Protein AF-A0A8H3UCI8-F1 (afdb_monomer)

Sequence (139 aa):
MECDLDYNTASIKELVDFCKASAHRALPGSPHVIRLSQTTVAKFGTGVRQAEADNQSNAFRLLNPHVVRIPQVFRFLKHQIGPDTEEGYLIIEYIDGQAPKPDSYIDLTTILLPILKQFRTIQSDIPSALGGGPAYGIF

Structure (mmCIF, N/CA/C/O backbone):
data_AF-A0A8H3UCI8-F1
#
_entry.id   AF-A0A8H3UCI8-F1
#
loop_
_atom_site.group_PDB
_atom_site.id
_atom_site.type_symbol
_atom_site.label_atom_id
_atom_site.label_alt_id
_atom_site.label_comp_id
_atom_site.label_asym_id
_atom_site.label_entity_id
_atom_site.label_seq_id
_atom_site.pdbx_PDB_ins_code
_atom_site.Cartn_x
_atom_site.Cartn_y
_atom_site.Cartn_z
_atom_site.occupancy
_atom_site.B_iso_or_equiv
_atom_site.auth_seq_id
_atom_site.auth_comp_id
_atom_site.auth_asym_id
_atom_site.auth_atom_id
_atom_site.pdbx_PDB_model_num
ATOM 1 N N . MET A 1 1 ? 9.397 -6.131 20.425 1.00 51.25 1 MET A N 1
ATOM 2 C CA . MET A 1 1 ? 7.953 -5.860 20.535 1.00 51.25 1 MET A CA 1
ATOM 3 C C . MET A 1 1 ? 7.324 -6.529 19.333 1.00 51.25 1 MET A C 1
ATOM 5 O O . MET A 1 1 ? 7.504 -6.036 18.226 1.00 51.25 1 MET A O 1
ATOM 9 N N . GLU A 1 2 ? 6.756 -7.716 19.518 1.00 57.25 2 GLU A N 1
ATOM 10 C CA . GLU A 1 2 ? 6.020 -8.388 18.447 1.00 57.25 2 GLU A CA 1
ATOM 11 C C . GLU A 1 2 ? 4.719 -7.618 18.228 1.00 57.25 2 GLU A C 1
ATOM 13 O O . GLU A 1 2 ? 3.913 -7.467 19.141 1.00 57.25 2 GLU A O 1
ATOM 18 N N . CYS A 1 3 ? 4.580 -7.026 17.043 1.00 68.81 3 CYS A N 1
ATOM 19 C CA . CYS A 1 3 ? 3.275 -6.619 16.546 1.00 68.81 3 CYS A CA 1
ATOM 20 C C . CYS A 1 3 ? 2.601 -7.917 16.097 1.00 68.81 3 CYS A C 1
ATOM 22 O O . CYS A 1 3 ? 3.188 -8.622 15.275 1.00 68.81 3 CYS A O 1
ATOM 24 N N . ASP A 1 4 ? 1.454 -8.258 16.678 1.00 82.06 4 ASP A N 1
ATOM 25 C CA . ASP A 1 4 ? 0.708 -9.471 16.328 1.00 82.06 4 ASP A CA 1
ATOM 26 C C . ASP A 1 4 ? -0.800 -9.193 16.331 1.00 82.06 4 ASP A C 1
ATOM 28 O O . ASP A 1 4 ? -1.573 -9.755 17.103 1.00 82.06 4 ASP A O 1
ATOM 32 N N . LEU A 1 5 ? -1.218 -8.220 15.514 1.00 87.69 5 LEU A N 1
ATOM 33 C CA . LEU A 1 5 ? -2.632 -7.994 15.237 1.00 87.69 5 LEU A CA 1
ATOM 34 C C . LEU A 1 5 ? -3.005 -8.681 13.920 1.00 87.69 5 LEU A C 1
ATOM 36 O O . LEU A 1 5 ? -2.597 -8.236 12.842 1.00 87.69 5 LEU A O 1
ATOM 40 N N . ASP A 1 6 ? -3.826 -9.731 14.000 1.00 89.25 6 ASP A N 1
ATOM 41 C CA . ASP A 1 6 ? -4.421 -10.351 12.816 1.00 89.25 6 ASP A CA 1
ATOM 42 C C . ASP A 1 6 ? -5.528 -9.454 12.247 1.00 89.25 6 ASP A C 1
ATOM 44 O O . ASP A 1 6 ? -6.609 -9.287 12.816 1.00 89.25 6 ASP A O 1
ATOM 48 N N . TYR A 1 7 ? -5.256 -8.878 11.080 1.00 86.44 7 TYR A N 1
ATOM 49 C CA . TYR A 1 7 ? -6.175 -7.978 10.392 1.00 86.44 7 TYR A CA 1
ATOM 50 C C . TYR A 1 7 ? -7.459 -8.666 9.894 1.00 86.44 7 TYR A C 1
ATOM 52 O O . TYR A 1 7 ? -8.437 -7.967 9.591 1.00 86.44 7 TYR A O 1
ATOM 60 N N . ASN A 1 8 ? -7.456 -10.000 9.763 1.00 86.31 8 ASN A N 1
ATOM 61 C CA . ASN A 1 8 ? -8.607 -10.770 9.292 1.00 86.31 8 ASN A CA 1
ATOM 62 C C . ASN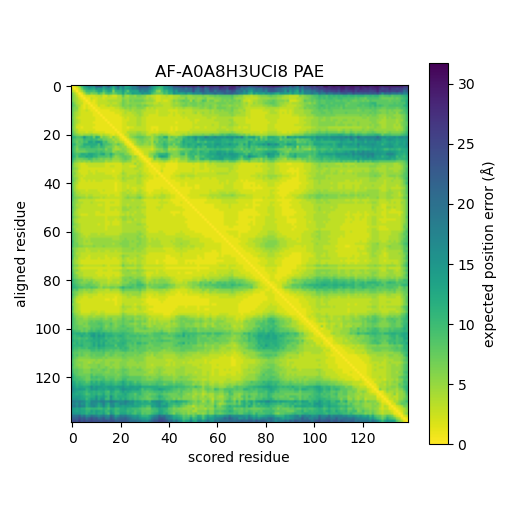 A 1 8 ? -9.693 -10.862 10.360 1.00 86.31 8 ASN A C 1
ATOM 64 O O . ASN A 1 8 ? -10.879 -10.788 10.041 1.00 86.31 8 ASN A O 1
ATOM 68 N N . THR A 1 9 ? -9.291 -11.012 11.622 1.00 90.00 9 THR A N 1
ATOM 69 C CA . THR A 1 9 ? -10.211 -11.183 12.751 1.00 90.00 9 THR A CA 1
ATOM 70 C C . THR A 1 9 ? -10.415 -9.901 13.546 1.00 90.00 9 THR A C 1
ATOM 72 O O . THR A 1 9 ? -11.438 -9.771 14.213 1.00 90.00 9 THR A O 1
ATOM 75 N N . ALA A 1 10 ? -9.484 -8.944 13.466 1.00 89.6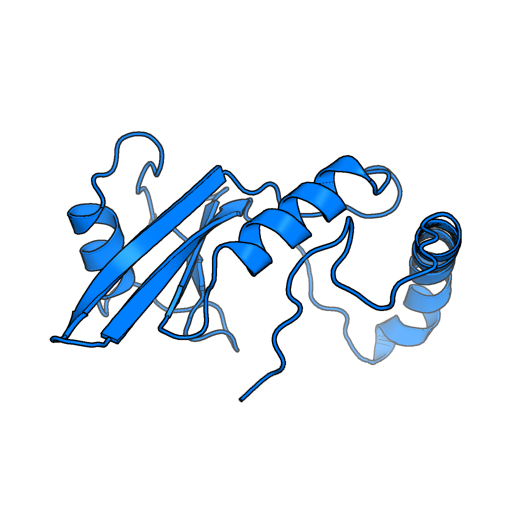9 10 ALA A N 1
ATOM 76 C CA . ALA A 1 10 ? -9.603 -7.676 14.172 1.00 89.69 10 ALA A CA 1
ATOM 77 C C . ALA A 1 10 ? -10.848 -6.887 13.734 1.00 89.69 10 ALA A C 1
ATOM 79 O O . ALA A 1 10 ? -11.111 -6.640 12.543 1.00 89.69 10 ALA A O 1
ATOM 80 N N . SER A 1 11 ? -11.597 -6.425 14.732 1.00 91.69 11 SER A N 1
ATOM 81 C CA . SER A 1 11 ? -12.635 -5.423 14.552 1.00 91.69 11 SER A CA 1
ATOM 82 C C . SER A 1 11 ? -12.027 -4.089 14.109 1.00 91.69 11 SER A C 1
ATOM 84 O O . SER A 1 11 ? -10.842 -3.807 14.297 1.00 91.69 11 SER A O 1
ATOM 86 N N . ILE A 1 12 ? -12.867 -3.219 13.541 1.00 90.56 12 ILE A N 1
ATOM 87 C CA . ILE A 1 12 ? -12.447 -1.865 13.149 1.00 90.56 12 ILE A CA 1
ATOM 88 C C . ILE A 1 12 ? -11.877 -1.111 14.357 1.00 90.56 12 ILE A C 1
ATOM 90 O O . ILE A 1 12 ? -10.849 -0.453 14.239 1.00 90.56 12 ILE A O 1
ATOM 94 N N . LYS A 1 13 ? -12.528 -1.228 15.520 1.00 91.75 13 LYS A N 1
ATOM 95 C CA . LYS A 1 13 ? -12.111 -0.541 16.743 1.00 91.75 13 LYS A CA 1
ATOM 96 C C . LYS A 1 13 ? -10.746 -1.026 17.227 1.00 91.75 13 LYS A C 1
ATOM 98 O O . LYS A 1 13 ? -9.899 -0.193 17.514 1.00 91.75 13 LYS A O 1
ATOM 103 N N . GLU A 1 14 ? -10.517 -2.337 17.268 1.00 92.75 14 GLU A N 1
ATOM 104 C CA . GLU A 1 14 ? -9.216 -2.891 17.672 1.00 92.75 14 GLU A CA 1
ATOM 105 C C . GLU A 1 14 ? -8.097 -2.421 16.745 1.00 92.75 14 GLU A C 1
ATOM 107 O O . GLU A 1 14 ? -7.034 -2.025 17.214 1.00 92.75 14 GLU A O 1
ATOM 112 N N . LEU A 1 15 ? -8.354 -2.391 15.435 1.00 92.25 15 LEU A N 1
ATOM 113 C CA . LEU A 1 15 ? -7.384 -1.911 14.459 1.00 92.25 15 LEU A CA 1
ATOM 114 C C . LEU A 1 15 ? -7.069 -0.423 14.649 1.00 92.25 15 LEU A C 1
ATOM 116 O O . LEU A 1 15 ? -5.902 -0.035 14.644 1.00 92.25 15 LEU A O 1
ATOM 120 N N . VAL A 1 16 ? -8.093 0.409 14.847 1.00 91.88 16 VAL A N 1
ATOM 121 C CA . VAL A 1 16 ? -7.942 1.848 15.109 1.00 91.88 16 VAL A CA 1
ATOM 122 C C . VAL A 1 16 ? -7.156 2.091 16.398 1.00 91.88 16 VAL A C 1
ATOM 124 O O . VAL A 1 16 ? -6.204 2.874 16.387 1.00 91.88 16 VAL A O 1
ATOM 127 N N . ASP A 1 17 ? -7.534 1.415 17.484 1.00 92.31 17 ASP A N 1
ATOM 128 C CA . ASP A 1 17 ? -6.907 1.556 18.798 1.00 92.31 17 ASP A CA 1
ATOM 129 C C . ASP A 1 17 ? -5.435 1.116 18.740 1.00 92.31 17 ASP A C 1
ATOM 131 O O . ASP A 1 17 ? -4.559 1.830 19.233 1.00 92.31 17 ASP A O 1
ATOM 135 N N . PHE A 1 18 ? -5.143 0.007 18.050 1.00 91.88 18 PHE A N 1
ATOM 136 C CA . PHE A 1 18 ? -3.775 -0.445 17.796 1.00 91.88 18 PHE A CA 1
ATOM 137 C C . PHE A 1 18 ? -2.985 0.603 17.009 1.00 91.88 18 PHE A C 1
ATOM 139 O O . PHE A 1 18 ? -1.854 0.924 17.366 1.00 91.88 18 PHE A O 1
ATOM 146 N N . CYS A 1 19 ? -3.583 1.198 15.971 1.00 90.44 19 CYS A N 1
ATOM 147 C CA . CYS A 1 19 ? -2.879 2.187 15.162 1.00 90.44 19 CYS A CA 1
ATOM 148 C C . CYS A 1 19 ? -2.552 3.485 15.898 1.00 90.44 19 CYS A C 1
ATOM 150 O O . CYS A 1 19 ? -1.547 4.129 15.597 1.00 90.44 19 CYS A O 1
ATOM 152 N N . LYS A 1 20 ? -3.403 3.877 16.846 1.00 88.12 20 LYS A N 1
ATOM 153 C CA . LYS A 1 20 ? -3.269 5.129 17.597 1.00 88.12 20 LYS A CA 1
ATOM 154 C C . LYS A 1 20 ? -2.468 4.977 18.889 1.00 88.12 20 LYS A C 1
ATOM 156 O O . LYS A 1 20 ? -2.080 5.986 19.478 1.00 88.12 20 LYS A O 1
ATOM 161 N N . ALA A 1 21 ? -2.209 3.753 19.345 1.00 87.94 21 ALA A N 1
ATOM 162 C CA . ALA A 1 21 ? -1.443 3.523 20.560 1.00 87.94 21 ALA A CA 1
ATOM 163 C C . ALA A 1 21 ? 0.032 3.933 20.382 1.00 87.94 21 ALA A C 1
ATOM 165 O O . ALA A 1 21 ? 0.754 3.428 19.526 1.00 87.94 21 ALA A O 1
ATOM 166 N N . SER A 1 22 ? 0.505 4.825 21.259 1.00 66.69 22 SER A N 1
ATOM 167 C CA . SER A 1 22 ? 1.847 5.434 21.209 1.00 66.69 22 SER A CA 1
ATOM 168 C C . SER A 1 22 ? 3.008 4.446 21.370 1.00 66.69 22 SER A C 1
ATOM 170 O O . SER A 1 22 ? 4.152 4.774 21.051 1.00 66.69 22 SER A O 1
ATOM 172 N N . ALA A 1 23 ? 2.728 3.233 21.855 1.00 77.88 23 ALA A N 1
ATOM 173 C CA . ALA A 1 23 ? 3.700 2.150 21.929 1.00 77.88 23 ALA A CA 1
ATOM 174 C C . ALA A 1 23 ? 4.134 1.659 20.535 1.00 77.88 23 ALA A C 1
ATOM 176 O O . ALA A 1 23 ? 5.271 1.204 20.375 1.00 77.88 23 ALA A O 1
ATOM 177 N N . HIS A 1 24 ? 3.274 1.793 19.521 1.00 77.38 24 HIS A N 1
ATOM 178 C CA . HIS A 1 24 ? 3.591 1.419 18.149 1.00 77.38 24 HIS A CA 1
ATOM 179 C C . HIS A 1 24 ? 4.266 2.592 17.449 1.00 77.38 24 HIS A C 1
ATOM 181 O O . HIS A 1 24 ? 3.672 3.637 17.189 1.00 77.38 24 HIS A O 1
ATOM 187 N N . ARG A 1 25 ? 5.556 2.429 17.156 1.00 72.81 25 ARG A N 1
ATOM 188 C CA . ARG A 1 25 ? 6.296 3.432 16.395 1.00 72.81 25 ARG A CA 1
ATOM 189 C C . ARG A 1 25 ? 5.978 3.273 14.919 1.00 72.81 25 ARG A C 1
ATOM 191 O O . ARG A 1 25 ? 6.082 2.177 14.369 1.00 72.81 25 ARG A O 1
ATOM 198 N N . ALA A 1 26 ? 5.651 4.393 14.292 1.00 78.25 26 ALA A N 1
ATOM 199 C CA . ALA A 1 26 ? 5.598 4.492 12.850 1.00 78.25 26 ALA A CA 1
ATOM 200 C C . ALA A 1 26 ? 6.929 4.065 12.214 1.00 78.25 26 ALA A C 1
ATOM 202 O O . ALA A 1 26 ? 8.001 4.209 12.816 1.00 78.25 26 ALA A O 1
ATOM 203 N N . LEU A 1 27 ? 6.864 3.562 10.983 1.00 73.44 27 LEU A N 1
ATOM 204 C CA . LEU A 1 27 ? 8.069 3.284 10.213 1.00 73.44 27 LEU A CA 1
ATOM 205 C C . LEU A 1 27 ? 8.863 4.590 10.001 1.00 73.44 27 LEU A C 1
ATOM 207 O O . LEU A 1 27 ? 8.257 5.650 9.802 1.00 73.44 27 LEU A O 1
ATOM 211 N N . PRO A 1 28 ? 10.210 4.552 10.053 1.00 73.50 28 PRO A N 1
ATOM 212 C CA . PRO A 1 28 ? 11.035 5.741 9.857 1.00 73.50 28 PRO A CA 1
ATOM 213 C C . PRO A 1 28 ? 10.652 6.498 8.577 1.00 73.50 28 PRO A C 1
ATOM 215 O O . PRO A 1 28 ? 10.614 5.917 7.497 1.00 73.50 28 PRO A O 1
ATOM 218 N N . GLY A 1 29 ? 10.349 7.794 8.703 1.00 68.44 29 GLY A N 1
ATOM 219 C CA . GLY A 1 29 ? 9.943 8.644 7.575 1.00 68.44 29 GLY A CA 1
ATOM 220 C C . GLY A 1 29 ? 8.491 8.468 7.106 1.00 68.44 29 GLY A C 1
ATOM 221 O O . GLY A 1 29 ? 8.116 9.042 6.090 1.00 68.44 29 GLY A O 1
ATOM 222 N N . SER A 1 30 ? 7.661 7.690 7.808 1.00 75.12 30 SER A N 1
ATOM 223 C CA . SER A 1 30 ? 6.259 7.443 7.442 1.00 75.12 30 SER A CA 1
ATOM 224 C C . SER A 1 30 ? 5.361 7.389 8.685 1.00 75.12 30 SER A C 1
ATOM 226 O O . SER A 1 30 ? 4.942 6.301 9.073 1.00 75.12 30 SER A O 1
ATOM 228 N N . PRO A 1 31 ? 5.024 8.543 9.309 1.00 77.81 31 PRO A N 1
ATOM 229 C CA . PRO A 1 31 ? 4.272 8.617 10.576 1.00 77.81 31 PRO A CA 1
ATOM 230 C C . PRO A 1 31 ? 2.891 7.943 10.532 1.00 77.81 31 PRO A C 1
ATOM 232 O O . PRO A 1 31 ? 2.318 7.620 11.566 1.00 77.81 31 PRO A O 1
ATOM 235 N N . HIS A 1 32 ? 2.383 7.713 9.325 1.00 88.00 32 HIS A N 1
ATOM 236 C CA . HIS A 1 32 ? 1.081 7.131 9.034 1.00 88.00 32 HIS A CA 1
ATOM 237 C C . HIS A 1 32 ? 1.152 5.661 8.618 1.00 88.00 32 HIS A C 1
ATOM 239 O O . HIS A 1 32 ? 0.172 5.153 8.087 1.00 88.00 32 HIS A O 1
ATOM 245 N N . VAL A 1 33 ? 2.297 4.990 8.797 1.00 91.69 33 VAL A N 1
ATOM 246 C CA . VAL A 1 33 ? 2.480 3.569 8.470 1.00 91.69 33 VAL A CA 1
ATOM 247 C C . VAL A 1 33 ? 3.049 2.829 9.673 1.00 91.69 33 VAL A C 1
ATOM 249 O O . VAL A 1 33 ? 4.132 3.156 10.156 1.00 91.69 33 VAL A O 1
ATOM 252 N N . ILE A 1 34 ? 2.347 1.796 10.128 1.00 92.56 34 ILE A N 1
ATOM 253 C CA . ILE A 1 34 ? 2.758 0.948 11.255 1.00 92.56 34 ILE A CA 1
ATOM 254 C C . ILE A 1 34 ? 2.752 -0.521 10.845 1.00 92.56 34 ILE A C 1
ATOM 256 O O . ILE A 1 34 ? 1.949 -0.930 10.007 1.00 92.56 34 ILE A O 1
ATOM 260 N N . ARG A 1 35 ? 3.605 -1.339 11.464 1.00 91.62 35 ARG A N 1
ATOM 261 C CA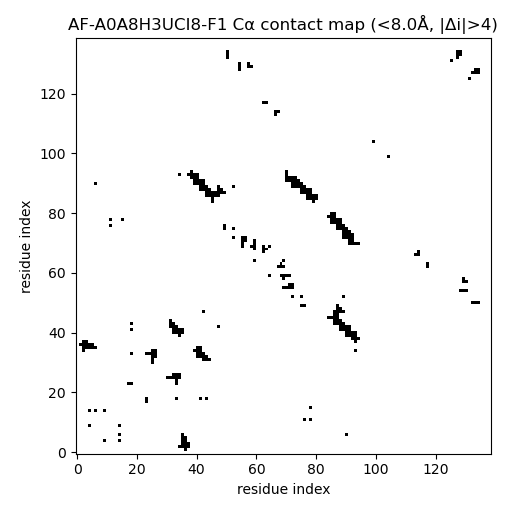 . ARG A 1 35 ? 3.505 -2.801 11.343 1.00 91.62 35 ARG A CA 1
ATOM 262 C C . ARG A 1 35 ? 2.392 -3.332 12.241 1.00 91.62 35 ARG A C 1
ATOM 264 O O . ARG A 1 35 ? 2.342 -2.986 13.416 1.00 91.62 35 ARG A O 1
ATOM 271 N N . LEU A 1 36 ? 1.540 -4.188 11.679 1.00 91.69 36 LEU A N 1
ATOM 272 C CA . LEU A 1 36 ? 0.544 -4.963 12.425 1.00 91.69 36 LEU A CA 1
ATOM 273 C C . LEU A 1 36 ? 1.071 -6.362 12.759 1.00 91.69 36 LEU A C 1
ATOM 275 O O . LEU A 1 36 ? 0.806 -6.867 13.843 1.00 91.69 36 LEU A O 1
ATOM 279 N N . SER A 1 37 ? 1.854 -6.949 11.847 1.00 91.00 37 SER A N 1
ATOM 280 C CA . SER A 1 37 ? 2.535 -8.237 12.012 1.00 91.00 37 SER A CA 1
ATOM 281 C C . SER A 1 37 ? 3.892 -8.246 11.290 1.00 91.00 37 SER A C 1
ATOM 283 O O . SER A 1 37 ? 4.358 -7.209 10.806 1.00 91.00 37 SER A O 1
ATOM 285 N N . GLN A 1 38 ? 4.534 -9.414 11.180 1.00 89.81 38 GLN A N 1
ATOM 286 C CA . GLN A 1 38 ? 5.749 -9.584 10.370 1.00 89.81 38 GLN A CA 1
ATOM 287 C C . GLN A 1 38 ? 5.509 -9.403 8.866 1.00 89.81 38 GLN A C 1
ATOM 289 O O . GLN A 1 38 ? 6.438 -9.068 8.137 1.00 89.81 38 GLN A O 1
ATOM 294 N N . THR A 1 39 ? 4.279 -9.616 8.397 1.00 92.19 39 THR A N 1
ATOM 295 C CA . THR A 1 39 ? 3.935 -9.622 6.967 1.00 92.19 39 THR A CA 1
ATOM 296 C C . THR A 1 39 ? 2.911 -8.557 6.597 1.00 92.19 39 THR A C 1
ATOM 298 O O . THR A 1 39 ? 2.501 -8.485 5.440 1.00 92.19 39 THR A O 1
ATOM 301 N N . THR A 1 40 ? 2.489 -7.713 7.545 1.00 93.94 40 THR A N 1
ATOM 302 C CA . THR A 1 40 ? 1.405 -6.747 7.327 1.00 93.94 40 THR A CA 1
ATOM 303 C C . THR A 1 40 ? 1.683 -5.388 7.959 1.00 93.94 40 THR A C 1
ATOM 305 O O . THR A 1 40 ? 2.209 -5.278 9.071 1.00 93.94 40 THR A O 1
ATOM 308 N N . VAL A 1 41 ? 1.286 -4.332 7.250 1.00 94.69 41 VAL A N 1
ATOM 309 C CA . VAL A 1 41 ? 1.283 -2.950 7.740 1.00 94.69 41 VAL A CA 1
ATOM 310 C C . VAL A 1 41 ? -0.088 -2.311 7.548 1.00 94.69 41 VAL A C 1
ATOM 312 O O . VAL A 1 41 ? -0.852 -2.693 6.661 1.00 94.69 41 VAL A O 1
ATOM 315 N N . ALA A 1 42 ? -0.373 -1.305 8.368 1.00 94.75 42 ALA A N 1
ATOM 316 C CA . ALA A 1 42 ? -1.494 -0.399 8.186 1.00 94.75 42 ALA A CA 1
ATOM 317 C C . ALA A 1 42 ? -0.968 0.983 7.804 1.00 94.75 42 ALA A C 1
ATOM 319 O O . ALA A 1 42 ? -0.164 1.558 8.541 1.00 94.75 42 ALA A O 1
ATOM 320 N N . LYS A 1 43 ? -1.448 1.529 6.685 1.00 94.62 43 LYS A N 1
ATOM 321 C CA . LYS A 1 43 ? -1.378 2.960 6.386 1.00 94.62 43 LYS A CA 1
ATOM 322 C C . LYS A 1 43 ? -2.682 3.618 6.827 1.00 94.62 43 LYS A C 1
ATOM 324 O O . LYS A 1 43 ? -3.742 3.110 6.476 1.00 94.62 43 LYS A O 1
ATOM 329 N N . PHE A 1 44 ? -2.643 4.732 7.554 1.00 94.00 44 PHE A N 1
ATOM 330 C CA . PHE A 1 44 ? -3.870 5.363 8.048 1.00 94.00 44 PHE A CA 1
ATOM 331 C C . PHE A 1 44 ? -3.829 6.892 8.104 1.00 94.00 44 PHE A C 1
ATOM 333 O O . PHE A 1 44 ? -2.770 7.495 8.247 1.00 94.00 44 PHE A O 1
ATOM 340 N N . GLY A 1 45 ? -5.000 7.521 8.005 1.00 92.12 45 GLY A N 1
ATOM 341 C CA . GLY A 1 45 ? -5.172 8.967 8.158 1.00 92.12 45 GLY A CA 1
ATOM 342 C C . GLY A 1 45 ? -6.263 9.548 7.259 1.00 92.12 45 GLY A C 1
ATOM 343 O O . GLY A 1 45 ? -6.846 8.856 6.424 1.00 92.12 45 GLY A O 1
ATOM 344 N N . THR A 1 46 ? -6.520 10.848 7.403 1.00 90.69 46 THR A N 1
ATOM 345 C CA . THR A 1 46 ? -7.588 11.579 6.686 1.00 90.69 46 THR A CA 1
ATOM 346 C C . THR A 1 46 ? -7.394 11.63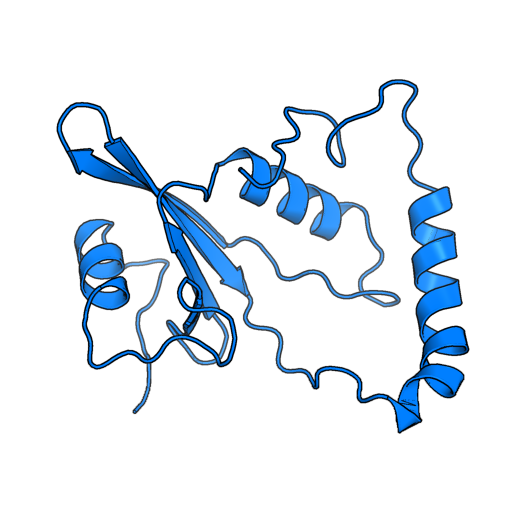2 5.164 1.00 90.69 46 THR A C 1
ATOM 348 O O . THR A 1 46 ? -8.352 11.788 4.409 1.00 90.69 46 THR A O 1
ATOM 351 N N . GLY A 1 47 ? -6.156 11.471 4.687 1.00 88.44 47 GLY A N 1
ATOM 352 C CA . GLY A 1 47 ? -5.820 11.423 3.261 1.00 88.44 47 GLY A CA 1
ATOM 353 C C . GLY A 1 47 ? -5.880 10.029 2.628 1.00 88.44 47 GLY A C 1
ATOM 354 O O . GLY A 1 47 ? -5.790 9.920 1.407 1.00 88.44 47 GLY A O 1
ATOM 355 N N . VAL A 1 48 ? -6.027 8.963 3.421 1.00 92.50 48 VAL A N 1
ATOM 356 C CA . VAL A 1 48 ? -6.021 7.580 2.919 1.00 92.50 48 VAL A CA 1
ATOM 357 C C . VAL A 1 48 ? -7.413 7.236 2.394 1.00 92.50 48 VAL A C 1
ATOM 359 O O . VAL A 1 48 ? -8.402 7.321 3.118 1.00 92.50 48 VAL A O 1
ATOM 362 N N . ARG A 1 49 ? -7.518 6.871 1.113 1.00 92.69 49 ARG A N 1
ATOM 363 C CA . ARG A 1 49 ? -8.807 6.716 0.411 1.00 92.69 49 ARG A CA 1
ATOM 364 C C . ARG A 1 49 ? -8.941 5.337 -0.221 1.00 92.69 49 ARG A C 1
ATOM 366 O O . ARG A 1 49 ? -7.943 4.728 -0.588 1.00 92.69 49 ARG A O 1
ATOM 373 N N . GLN A 1 50 ? -10.184 4.905 -0.449 1.00 93.25 50 GLN A N 1
ATOM 374 C CA . GLN A 1 50 ? -10.486 3.667 -1.182 1.00 93.25 50 GLN A CA 1
ATOM 375 C C . GLN A 1 50 ? -9.795 3.647 -2.554 1.00 93.25 50 GLN A C 1
ATOM 377 O O . GLN A 1 50 ? -9.237 2.632 -2.943 1.00 93.25 50 GLN A O 1
ATOM 382 N N . ALA A 1 51 ? -9.724 4.796 -3.235 1.00 91.62 51 ALA A N 1
ATOM 383 C CA . ALA A 1 51 ? -9.029 4.914 -4.515 1.00 91.62 51 ALA A CA 1
ATOM 384 C C . ALA A 1 51 ? -7.533 4.545 -4.443 1.00 91.62 51 ALA A C 1
ATOM 386 O O . ALA A 1 51 ? -6.976 4.061 -5.421 1.00 91.62 51 ALA A O 1
ATOM 387 N N . GLU A 1 52 ? -6.867 4.743 -3.299 1.00 91.81 52 GLU A N 1
ATOM 388 C CA . GLU A 1 52 ? -5.488 4.275 -3.111 1.00 91.81 52 GLU A CA 1
ATOM 389 C C . GLU A 1 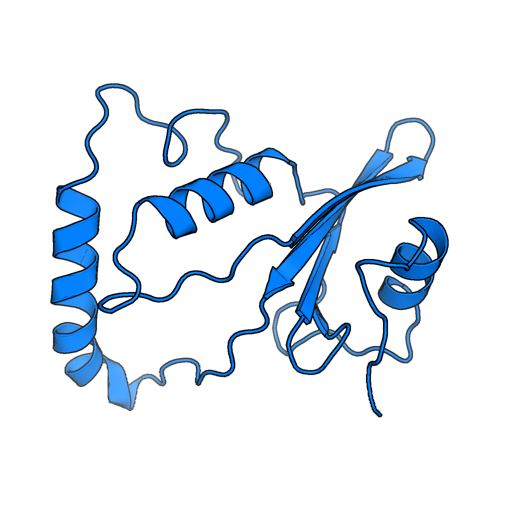52 ? -5.431 2.740 -3.082 1.00 91.81 52 GLU A C 1
ATOM 391 O O . GLU A 1 52 ? -4.603 2.139 -3.767 1.00 91.81 52 GLU A O 1
ATOM 396 N N . ALA A 1 53 ? -6.356 2.111 -2.351 1.00 94.38 53 ALA A N 1
ATOM 397 C CA . ALA A 1 53 ? -6.488 0.659 -2.272 1.00 94.38 53 ALA A CA 1
ATOM 398 C C . ALA A 1 53 ? -6.792 0.037 -3.647 1.00 94.38 53 ALA A C 1
ATOM 400 O O . ALA A 1 53 ? -6.177 -0.959 -4.035 1.00 94.38 53 ALA A O 1
ATOM 401 N N . ASP A 1 54 ? -7.696 0.651 -4.410 1.00 93.31 54 ASP A N 1
ATOM 402 C CA . ASP A 1 54 ? -8.086 0.185 -5.742 1.00 93.31 54 ASP A CA 1
ATOM 403 C C . ASP A 1 54 ? -6.917 0.304 -6.729 1.00 93.31 54 ASP A C 1
ATOM 405 O O . ASP A 1 54 ? -6.603 -0.650 -7.446 1.00 93.31 54 ASP A O 1
ATOM 409 N N . ASN A 1 55 ? -6.200 1.433 -6.711 1.00 91.44 55 ASN A N 1
ATOM 410 C CA . ASN A 1 55 ? -5.034 1.651 -7.568 1.00 91.44 55 ASN A CA 1
ATOM 411 C C . ASN A 1 55 ? -3.915 0.658 -7.281 1.00 91.44 55 ASN A C 1
ATOM 413 O O . ASN A 1 55 ? -3.329 0.102 -8.212 1.00 91.44 55 ASN A O 1
ATOM 417 N N . GLN A 1 56 ? -3.621 0.410 -6.005 1.00 93.81 56 GLN A N 1
ATOM 418 C CA . GLN A 1 56 ? -2.600 -0.556 -5.624 1.00 93.81 56 GLN A CA 1
ATOM 419 C C . GLN A 1 56 ? -3.023 -1.991 -5.977 1.00 93.81 56 GLN A C 1
ATOM 421 O O . GLN A 1 56 ? -2.202 -2.760 -6.473 1.00 93.81 56 GLN A O 1
ATOM 426 N N . SER A 1 57 ? -4.304 -2.338 -5.818 1.00 95.12 57 SER A N 1
ATOM 427 C CA . SER A 1 57 ? -4.846 -3.641 -6.240 1.00 95.12 57 SER A CA 1
ATOM 428 C C . SER A 1 57 ? -4.765 -3.829 -7.759 1.00 95.12 57 SER A C 1
ATOM 430 O O . SER A 1 57 ? -4.406 -4.904 -8.245 1.00 95.12 57 SER A O 1
ATOM 432 N N . ASN A 1 58 ? -5.034 -2.773 -8.531 1.00 92.62 58 ASN A N 1
ATOM 433 C CA . ASN A 1 58 ? -4.837 -2.775 -9.978 1.00 92.62 58 ASN A CA 1
ATOM 434 C C . ASN A 1 58 ? -3.359 -2.928 -10.347 1.00 92.62 58 ASN A C 1
ATOM 436 O O . ASN A 1 58 ? -3.045 -3.737 -11.217 1.00 92.62 58 ASN A O 1
ATOM 440 N N . ALA A 1 59 ? -2.448 -2.223 -9.671 1.00 92.56 59 ALA A N 1
ATOM 441 C CA . ALA A 1 59 ? -1.006 -2.373 -9.878 1.00 92.56 59 ALA A CA 1
ATOM 442 C C . ALA A 1 59 ? -0.540 -3.809 -9.617 1.00 92.56 59 ALA A C 1
ATOM 444 O O . ALA A 1 59 ? 0.166 -4.379 -10.445 1.00 92.56 59 ALA A O 1
ATOM 445 N N . PHE A 1 60 ? -0.999 -4.410 -8.518 1.00 95.00 60 PHE A N 1
ATOM 446 C CA . PHE A 1 60 ? -0.714 -5.799 -8.166 1.00 95.00 60 PHE A CA 1
ATOM 447 C C . PHE A 1 60 ? -1.163 -6.786 -9.252 1.00 95.00 60 PHE A C 1
ATOM 449 O O . PHE A 1 60 ? -0.448 -7.732 -9.563 1.00 95.00 60 PHE A O 1
ATOM 456 N N . ARG A 1 61 ? -2.334 -6.555 -9.857 1.00 92.62 61 ARG A N 1
ATOM 457 C CA . ARG A 1 61 ? -2.891 -7.416 -10.910 1.00 92.62 61 ARG A CA 1
ATOM 458 C C . ARG A 1 61 ? -2.239 -7.212 -12.280 1.00 92.62 61 ARG A C 1
ATOM 460 O O . ARG A 1 61 ? -2.169 -8.157 -13.060 1.00 92.62 61 ARG A O 1
ATOM 467 N N . LEU A 1 62 ? -1.858 -5.980 -12.614 1.00 91.00 62 LEU A N 1
ATOM 468 C CA . LEU A 1 62 ? -1.412 -5.610 -13.962 1.00 91.00 62 LEU A CA 1
ATOM 469 C C . LEU A 1 62 ? 0.097 -5.775 -14.172 1.00 91.00 62 LEU A C 1
ATOM 471 O O . LEU A 1 62 ? 0.527 -6.001 -15.302 1.00 91.00 62 LEU A O 1
ATOM 475 N N . LEU A 1 63 ? 0.903 -5.632 -13.120 1.00 91.81 63 LEU A N 1
ATOM 476 C CA . LEU A 1 63 ? 2.362 -5.695 -13.215 1.00 91.81 63 LEU A CA 1
ATOM 477 C C . LEU A 1 63 ? 2.866 -7.127 -13.025 1.00 91.81 63 LEU A C 1
ATOM 479 O O . LEU A 1 63 ? 2.302 -7.904 -12.259 1.00 91.81 63 LEU A O 1
ATOM 483 N N . ASN A 1 64 ? 3.948 -7.492 -13.720 1.00 93.56 64 ASN A N 1
ATOM 484 C CA . ASN A 1 64 ? 4.515 -8.832 -13.571 1.00 93.56 64 ASN A CA 1
ATOM 485 C C . ASN A 1 64 ? 5.343 -8.895 -12.273 1.00 93.56 64 ASN A C 1
ATOM 487 O O . ASN A 1 64 ? 6.360 -8.192 -12.181 1.00 93.56 64 ASN A O 1
ATOM 491 N N . PRO A 1 65 ? 4.999 -9.784 -11.323 1.00 93.94 65 PRO A N 1
ATOM 492 C CA . PRO A 1 65 ? 5.681 -9.875 -10.034 1.00 93.94 65 PRO A CA 1
ATOM 493 C C . PRO A 1 65 ? 7.148 -10.316 -10.139 1.00 93.94 65 PRO A C 1
ATOM 495 O O . PRO A 1 65 ? 7.920 -10.074 -9.215 1.00 93.94 65 PRO A O 1
ATOM 498 N N . HIS A 1 66 ? 7.565 -10.924 -11.256 1.00 92.88 66 HIS A N 1
ATOM 499 C CA . HIS A 1 66 ? 8.969 -11.270 -11.507 1.00 92.88 66 HIS A CA 1
ATOM 500 C C . HIS A 1 66 ? 9.834 -10.068 -11.911 1.00 92.88 66 HIS A C 1
ATOM 502 O O . HIS A 1 66 ? 11.055 -10.187 -11.956 1.00 92.88 66 HIS A O 1
ATOM 508 N N . VAL A 1 67 ? 9.218 -8.926 -12.226 1.00 92.56 67 VAL A N 1
ATOM 509 C CA . VAL A 1 67 ? 9.916 -7.686 -12.597 1.00 92.56 67 VAL A CA 1
ATOM 510 C C . VAL A 1 67 ? 9.803 -6.636 -11.503 1.00 92.56 67 VAL A C 1
ATOM 512 O O . VAL A 1 67 ? 10.799 -6.009 -11.158 1.00 92.56 67 VAL A O 1
ATOM 515 N N . VAL A 1 68 ? 8.605 -6.441 -10.952 1.00 92.25 68 VAL A N 1
ATOM 516 C CA . VAL A 1 68 ? 8.377 -5.548 -9.816 1.00 92.25 68 VAL A CA 1
ATOM 517 C C . VAL A 1 68 ? 7.303 -6.140 -8.918 1.00 92.25 68 VAL A C 1
ATOM 519 O O . VAL A 1 68 ? 6.218 -6.495 -9.373 1.00 92.25 68 VAL A O 1
ATOM 522 N N . ARG A 1 69 ? 7.608 -6.246 -7.625 1.00 93.44 69 ARG A N 1
ATOM 523 C CA . ARG A 1 69 ? 6.648 -6.694 -6.619 1.00 93.44 69 ARG A CA 1
ATOM 524 C C . ARG A 1 69 ? 5.873 -5.488 -6.099 1.00 93.44 69 ARG A C 1
ATOM 526 O O . ARG A 1 69 ? 6.471 -4.529 -5.621 1.00 93.44 69 ARG A O 1
ATOM 533 N N . ILE A 1 70 ? 4.551 -5.560 -6.174 1.00 94.88 70 ILE A N 1
ATOM 534 C CA . ILE A 1 70 ? 3.640 -4.602 -5.544 1.00 94.88 70 ILE A CA 1
ATOM 535 C C . ILE A 1 70 ? 3.085 -5.258 -4.276 1.00 94.88 70 ILE A C 1
ATOM 537 O O . ILE A 1 70 ? 2.766 -6.444 -4.338 1.00 94.88 70 ILE A O 1
ATOM 541 N N . PRO A 1 71 ? 2.960 -4.546 -3.142 1.00 96.00 71 PRO A N 1
ATOM 542 C CA . PRO A 1 71 ? 2.337 -5.122 -1.959 1.00 96.00 71 PRO A CA 1
ATOM 543 C C . PRO A 1 71 ? 0.859 -5.424 -2.212 1.00 96.00 71 PRO A C 1
ATOM 545 O O . PRO A 1 71 ? 0.130 -4.573 -2.733 1.00 96.00 71 PRO A O 1
ATOM 548 N N . GLN A 1 72 ? 0.401 -6.607 -1.811 1.00 97.31 72 GLN A N 1
ATOM 549 C CA . GLN A 1 72 ? -1.016 -6.951 -1.885 1.00 97.31 72 GLN A CA 1
ATOM 550 C C . GLN A 1 72 ? -1.845 -6.082 -0.926 1.00 97.31 72 GLN A C 1
ATOM 552 O O . GLN A 1 72 ? -1.458 -5.856 0.221 1.00 97.31 72 GLN A O 1
ATOM 557 N N . VAL A 1 73 ? -3.009 -5.617 -1.384 1.00 97.50 73 VAL A N 1
ATOM 558 C CA . VAL A 1 73 ? -4.018 -5.004 -0.514 1.00 97.50 73 VAL A CA 1
ATOM 559 C C . VAL A 1 73 ? -4.860 -6.100 0.116 1.00 97.50 73 VAL A C 1
ATOM 561 O O . VAL A 1 73 ? -5.430 -6.931 -0.589 1.00 97.50 73 VAL A O 1
ATOM 564 N N . PHE A 1 74 ? -4.957 -6.086 1.440 1.00 96.50 74 PHE A N 1
ATOM 565 C CA . PHE A 1 74 ? -5.779 -7.041 2.171 1.00 96.50 74 PHE A CA 1
ATOM 566 C C . PHE A 1 74 ? -7.137 -6.466 2.554 1.00 96.50 74 PHE A C 1
ATOM 568 O O . PHE A 1 74 ? -8.150 -7.155 2.467 1.00 96.50 74 PHE A O 1
ATOM 575 N N . ARG A 1 75 ? -7.173 -5.203 2.993 1.00 94.88 75 ARG A N 1
ATOM 576 C CA . ARG A 1 75 ? -8.401 -4.580 3.497 1.00 94.88 75 ARG A CA 1
ATOM 577 C C . ARG A 1 75 ? -8.307 -3.060 3.451 1.00 94.88 75 ARG A C 1
ATOM 579 O O . ARG A 1 75 ? -7.275 -2.498 3.804 1.00 94.88 75 ARG A O 1
ATOM 586 N N . PHE A 1 76 ? -9.402 -2.398 3.091 1.00 95.88 76 PHE A N 1
ATOM 587 C CA . PHE A 1 76 ? -9.595 -0.967 3.323 1.00 95.88 76 PHE A CA 1
ATOM 588 C C . PHE A 1 76 ? -10.816 -0.759 4.218 1.00 95.88 76 PHE A C 1
ATOM 590 O O . PHE A 1 76 ? -11.823 -1.454 4.076 1.00 95.88 76 PHE A O 1
ATOM 597 N N . LEU A 1 77 ? -10.726 0.183 5.153 1.00 95.19 77 LEU A N 1
ATOM 598 C CA . LEU A 1 77 ? -11.836 0.578 6.012 1.00 95.19 77 LEU A CA 1
ATOM 599 C C . LEU A 1 77 ? -11.770 2.068 6.343 1.00 95.19 77 LEU A C 1
ATOM 601 O O . LEU A 1 77 ? -10.727 2.708 6.211 1.00 95.19 77 LEU A O 1
ATOM 605 N N . LYS A 1 78 ? -12.901 2.605 6.793 1.00 95.50 78 LYS A N 1
ATOM 606 C CA . LYS A 1 78 ? -13.059 3.997 7.217 1.00 95.50 78 LYS A CA 1
ATOM 607 C C . LYS A 1 78 ? -13.491 4.047 8.674 1.00 95.50 78 LYS A C 1
ATOM 609 O O . LYS A 1 78 ? -14.264 3.197 9.120 1.00 95.50 78 LYS A O 1
ATOM 614 N N . HIS A 1 79 ? -13.017 5.049 9.400 1.00 94.88 79 HIS A N 1
ATOM 615 C CA . HIS A 1 79 ? -13.413 5.310 10.777 1.00 94.88 79 HIS A CA 1
ATOM 616 C C . HIS A 1 79 ? -13.745 6.791 10.957 1.00 94.88 79 HIS A C 1
ATOM 618 O O . HIS A 1 79 ? -12.947 7.657 10.604 1.00 94.88 79 HIS A O 1
ATOM 624 N N . GLN A 1 80 ? -14.926 7.076 11.506 1.00 94.56 80 GLN A N 1
ATOM 625 C CA . GLN A 1 80 ? -15.343 8.441 11.818 1.00 94.56 80 GLN A CA 1
ATOM 626 C C . GLN A 1 80 ? -14.591 8.944 13.050 1.00 94.56 80 GLN A C 1
ATOM 628 O O . GLN A 1 80 ? -14.629 8.302 14.098 1.00 94.56 80 GLN A O 1
ATOM 633 N N . ILE A 1 81 ? -13.924 10.091 12.924 1.00 91.62 81 ILE A N 1
ATOM 634 C CA . ILE A 1 81 ? -13.172 10.740 14.012 1.00 91.62 81 ILE A CA 1
ATOM 635 C C . ILE A 1 81 ? -13.758 12.098 14.417 1.00 91.62 81 ILE A C 1
ATOM 637 O O . ILE A 1 81 ? -13.278 12.725 15.358 1.00 91.62 81 ILE A O 1
ATOM 641 N N . GLY A 1 82 ? -14.806 12.545 13.728 1.00 90.62 82 GLY A N 1
ATOM 642 C CA . GLY A 1 82 ? -15.566 13.752 14.030 1.00 90.62 82 GLY A CA 1
ATOM 643 C C . GLY A 1 82 ? -16.872 13.793 13.231 1.00 90.62 82 GLY A C 1
ATOM 644 O O . GLY A 1 82 ? -17.151 12.851 12.492 1.00 90.62 82 GLY A O 1
ATOM 645 N N . PRO A 1 83 ? -17.672 14.867 13.361 1.00 91.25 83 PRO A N 1
ATOM 646 C CA . PRO A 1 83 ? -18.954 14.995 12.661 1.00 91.25 83 PRO A CA 1
ATOM 647 C C . PRO A 1 83 ? -18.837 14.926 11.132 1.00 91.25 83 PRO A C 1
ATOM 649 O O . PRO A 1 83 ? -19.661 14.279 10.495 1.00 91.25 83 PRO A O 1
ATOM 652 N N . ASP A 1 84 ? -17.782 15.528 10.573 1.00 91.69 84 ASP A N 1
ATOM 653 C CA . ASP A 1 84 ? -17.536 15.623 9.125 1.00 91.69 84 ASP A CA 1
ATOM 654 C C . ASP A 1 84 ? -16.137 15.111 8.731 1.00 91.69 84 ASP A C 1
ATOM 656 O O . ASP A 1 84 ? -15.627 15.419 7.652 1.00 91.69 84 ASP A O 1
ATOM 660 N N . THR A 1 85 ? -15.488 14.345 9.616 1.00 90.81 85 THR A N 1
ATOM 661 C CA . THR A 1 85 ? -14.097 13.913 9.434 1.00 90.81 85 THR A CA 1
ATOM 662 C C . THR A 1 85 ? -13.966 12.408 9.603 1.00 90.81 85 THR A C 1
ATOM 664 O O . THR A 1 85 ? -14.233 11.859 10.673 1.00 90.81 85 THR A O 1
ATOM 667 N N . GLU A 1 86 ? -13.447 11.757 8.565 1.00 94.38 86 GLU A N 1
ATOM 668 C CA . GLU A 1 86 ? -13.112 10.337 8.561 1.00 94.38 86 GLU A CA 1
ATOM 669 C C . GLU A 1 86 ? -11.613 10.107 8.335 1.00 94.38 86 GLU A C 1
ATOM 671 O O . GLU A 1 86 ? -10.933 10.885 7.664 1.00 94.38 86 GLU A O 1
ATOM 676 N N . GLU A 1 87 ? -11.105 9.002 8.872 1.00 94.62 87 GLU A N 1
ATOM 677 C CA . GLU A 1 87 ? -9.792 8.452 8.546 1.00 94.62 87 GLU A CA 1
ATOM 678 C C . GLU A 1 87 ? -9.955 7.161 7.749 1.00 94.62 87 GLU A C 1
ATOM 680 O O . GLU A 1 87 ? -10.778 6.304 8.086 1.00 94.62 87 GLU A O 1
ATOM 685 N N . GLY A 1 88 ? -9.142 7.004 6.707 1.00 95.38 88 GLY A N 1
ATOM 686 C CA . GLY A 1 88 ? -8.985 5.729 6.023 1.00 95.38 88 GLY A CA 1
ATOM 687 C C . GLY A 1 88 ? -7.893 4.892 6.670 1.00 95.38 88 GLY A C 1
ATOM 688 O O . GLY A 1 88 ? -6.915 5.426 7.190 1.00 95.38 88 GLY A O 1
ATOM 689 N N . TYR A 1 89 ? -8.055 3.577 6.596 1.00 95.81 89 TYR A N 1
ATOM 690 C CA . TYR A 1 89 ? -7.085 2.581 7.029 1.00 95.81 89 TYR A CA 1
ATOM 691 C C . TYR A 1 89 ? -6.919 1.567 5.903 1.00 95.81 89 TYR A C 1
ATOM 693 O O . TYR A 1 89 ? -7.873 0.896 5.508 1.00 95.81 89 TYR A O 1
ATOM 701 N N . L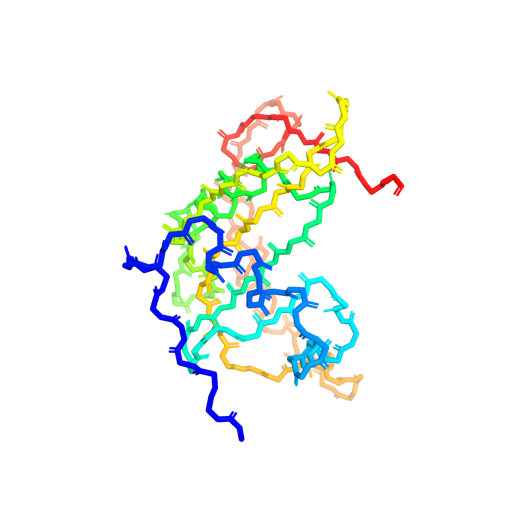EU A 1 90 ? -5.703 1.478 5.383 1.00 96.50 90 LEU A N 1
ATOM 702 C CA . LEU A 1 90 ? -5.304 0.621 4.279 1.00 96.50 90 LEU A CA 1
ATOM 703 C C . LEU A 1 90 ? -4.334 -0.437 4.802 1.00 96.50 90 LEU A C 1
ATOM 705 O O . LEU A 1 90 ? -3.207 -0.128 5.187 1.00 96.50 90 LEU A O 1
ATOM 709 N N . ILE A 1 91 ? -4.794 -1.684 4.828 1.00 96.69 91 ILE A N 1
ATOM 710 C CA . ILE A 1 91 ? -4.028 -2.836 5.293 1.00 96.69 91 ILE A CA 1
ATOM 711 C C . ILE A 1 91 ? -3.413 -3.526 4.092 1.00 96.69 91 ILE A C 1
ATOM 713 O O . ILE A 1 91 ? -4.125 -3.964 3.183 1.00 96.69 91 ILE A O 1
ATOM 717 N N . ILE A 1 92 ? -2.089 -3.605 4.096 1.00 96.75 92 ILE A N 1
ATOM 718 C CA . ILE A 1 92 ? -1.298 -4.081 2.966 1.00 96.75 92 ILE A CA 1
ATOM 719 C C . ILE A 1 92 ? -0.193 -5.019 3.438 1.00 96.75 92 ILE A C 1
ATOM 721 O O . ILE A 1 92 ? 0.215 -5.015 4.603 1.00 96.75 92 ILE A O 1
ATOM 725 N N . GLU A 1 93 ? 0.297 -5.819 2.502 1.00 96.25 93 GLU A N 1
ATOM 726 C CA . GLU A 1 93 ? 1.496 -6.627 2.666 1.00 96.25 93 GLU A CA 1
ATOM 727 C C . GLU A 1 93 ? 2.691 -5.761 3.084 1.00 96.25 93 GLU A C 1
ATOM 729 O O . GLU A 1 93 ? 2.959 -4.699 2.519 1.00 96.25 93 GLU A O 1
ATOM 734 N N . TYR A 1 94 ? 3.433 -6.240 4.076 1.00 93.62 94 TYR A N 1
ATOM 735 C CA . TYR A 1 94 ? 4.753 -5.731 4.385 1.00 93.62 94 TYR A CA 1
ATOM 736 C C . TYR A 1 94 ? 5.781 -6.419 3.486 1.00 93.62 94 TYR A C 1
ATOM 738 O O . TYR A 1 94 ? 6.004 -7.624 3.599 1.00 93.62 94 TYR A O 1
ATOM 746 N N . ILE A 1 95 ? 6.427 -5.647 2.614 1.00 91.75 95 ILE A N 1
ATOM 747 C CA . ILE A 1 95 ? 7.563 -6.121 1.824 1.00 91.75 95 ILE A CA 1
ATOM 748 C C . ILE A 1 95 ? 8.841 -5.710 2.548 1.00 91.75 95 ILE A C 1
ATOM 750 O O . ILE A 1 95 ? 9.118 -4.518 2.700 1.00 91.75 95 ILE A O 1
ATOM 754 N N . ASP A 1 96 ? 9.620 -6.701 2.976 1.00 89.62 96 ASP A N 1
ATOM 755 C CA . ASP A 1 96 ? 10.970 -6.452 3.465 1.00 89.62 96 ASP A CA 1
ATOM 756 C C . ASP A 1 96 ? 11.884 -6.085 2.294 1.00 89.62 96 ASP A C 1
ATOM 758 O O . ASP A 1 96 ? 11.907 -6.742 1.250 1.00 89.62 96 ASP A O 1
ATOM 762 N N . GLY A 1 97 ? 12.610 -4.990 2.453 1.00 87.38 97 GLY A N 1
ATOM 763 C CA . GLY A 1 97 ? 13.404 -4.413 1.388 1.00 87.38 97 GLY A CA 1
ATOM 764 C C . GLY A 1 97 ? 14.253 -3.262 1.891 1.00 87.38 97 GLY A C 1
ATOM 765 O O . GLY A 1 97 ? 14.001 -2.677 2.946 1.00 87.38 97 GLY A O 1
ATOM 766 N N . GLN A 1 98 ? 15.282 -2.931 1.121 1.00 85.31 98 GLN A N 1
ATOM 767 C CA . GLN A 1 98 ? 16.183 -1.832 1.440 1.00 85.31 98 GLN A CA 1
ATOM 768 C C . GLN A 1 98 ? 15.893 -0.655 0.519 1.00 85.31 98 GLN A C 1
ATOM 770 O O . GLN A 1 98 ? 15.891 -0.798 -0.704 1.00 85.31 98 GLN A O 1
ATOM 775 N N . ALA A 1 99 ? 15.667 0.517 1.117 1.00 84.44 99 ALA A N 1
ATOM 776 C CA . ALA A 1 99 ? 15.607 1.755 0.359 1.00 84.44 99 ALA A CA 1
ATOM 777 C C . ALA A 1 99 ? 16.949 1.954 -0.368 1.00 84.44 99 ALA A C 1
ATOM 779 O O . ALA A 1 99 ? 18.004 1.805 0.265 1.00 84.44 99 ALA A O 1
ATOM 780 N N . PRO A 1 100 ? 16.939 2.281 -1.670 1.00 85.75 100 PRO A N 1
ATOM 781 C CA . PRO A 1 100 ? 18.182 2.476 -2.389 1.00 85.75 100 PRO A CA 1
ATOM 782 C C . PRO A 1 100 ? 18.986 3.644 -1.814 1.00 85.75 100 PRO A C 1
ATOM 784 O O . PRO A 1 100 ? 18.426 4.654 -1.387 1.00 85.75 100 PRO A O 1
ATOM 787 N N . LYS A 1 101 ? 20.313 3.509 -1.812 1.00 89.19 101 LYS A N 1
ATOM 788 C CA . LYS A 1 101 ? 21.247 4.551 -1.357 1.00 89.19 101 LYS A CA 1
ATOM 789 C C . LYS A 1 101 ? 21.859 5.267 -2.564 1.00 89.19 101 LYS A C 1
ATOM 791 O O . LYS A 1 101 ? 21.985 4.618 -3.604 1.00 89.19 101 LYS A O 1
ATOM 796 N N . PRO A 1 102 ? 22.286 6.538 -2.448 1.00 88.31 102 PRO A N 1
ATOM 797 C CA . PRO A 1 102 ? 22.848 7.297 -3.571 1.00 88.31 102 PRO A CA 1
ATOM 798 C C . PRO A 1 102 ? 23.912 6.541 -4.378 1.00 88.31 102 PRO A C 1
ATOM 800 O O . PRO A 1 102 ? 23.848 6.512 -5.604 1.00 88.31 102 PRO A O 1
ATOM 803 N N . ASP A 1 103 ? 24.808 5.828 -3.695 1.00 90.44 103 ASP A N 1
ATOM 804 C CA . ASP A 1 103 ? 25.898 5.071 -4.326 1.00 90.44 103 ASP A CA 1
ATOM 805 C C . ASP A 1 103 ? 25.414 3.901 -5.205 1.00 90.44 103 ASP A C 1
ATOM 807 O O . ASP A 1 103 ? 26.151 3.425 -6.060 1.00 90.44 103 ASP A O 1
ATOM 811 N N . SER A 1 104 ? 24.164 3.451 -5.034 1.00 86.69 104 SER A N 1
ATOM 812 C CA . SER A 1 104 ? 23.551 2.369 -5.822 1.00 86.69 104 SER A CA 1
ATOM 813 C C . SER A 1 104 ? 22.784 2.853 -7.057 1.00 86.69 104 SER A C 1
ATOM 815 O O . SER A 1 104 ? 22.329 2.037 -7.854 1.00 86.69 104 SER A O 1
ATOM 817 N N . TYR A 1 105 ? 22.610 4.168 -7.247 1.00 86.69 105 TYR A N 1
ATOM 818 C CA . TYR A 1 105 ? 21.701 4.698 -8.274 1.00 86.69 105 TYR A CA 1
ATOM 819 C C . TYR A 1 105 ? 22.109 4.335 -9.703 1.00 86.69 105 TYR A C 1
ATOM 821 O O . TYR A 1 105 ? 21.235 4.136 -10.547 1.00 86.69 105 TYR A O 1
ATOM 829 N N . ILE A 1 106 ? 23.412 4.207 -9.971 1.00 85.44 106 ILE A N 1
ATOM 830 C CA . ILE A 1 106 ? 23.910 3.761 -11.278 1.00 85.44 106 ILE A CA 1
ATOM 831 C C . ILE A 1 106 ? 23.432 2.331 -11.554 1.00 85.44 106 ILE A C 1
ATOM 833 O O . ILE A 1 106 ? 22.849 2.076 -12.607 1.00 85.44 106 ILE A O 1
ATOM 837 N N . ASP A 1 107 ? 23.572 1.426 -10.588 1.00 85.94 107 ASP A N 1
ATOM 838 C CA . ASP A 1 107 ? 23.168 0.025 -10.738 1.00 85.94 107 ASP A CA 1
ATOM 839 C C . ASP A 1 107 ? 21.642 -0.137 -10.812 1.00 85.94 107 ASP A C 1
ATOM 841 O O . ASP A 1 107 ? 21.131 -0.986 -11.551 1.00 85.94 107 ASP A O 1
ATOM 845 N N . LEU A 1 108 ? 20.890 0.739 -10.130 1.00 87.88 108 LEU A N 1
ATOM 846 C CA . LEU A 1 108 ? 19.427 0.766 -10.209 1.00 87.88 108 LEU A CA 1
ATOM 847 C C . LEU A 1 108 ? 18.915 1.030 -11.620 1.00 87.88 108 LEU A C 1
ATOM 849 O O . LEU A 1 108 ? 17.813 0.590 -11.936 1.00 87.88 108 LEU A O 1
ATOM 853 N N . THR A 1 109 ? 19.672 1.711 -12.486 1.00 85.06 109 THR A N 1
ATOM 854 C CA . THR A 1 109 ? 19.216 1.969 -13.862 1.00 85.06 109 THR A CA 1
ATOM 855 C C . THR A 1 109 ? 18.889 0.668 -14.596 1.00 85.06 109 THR A C 1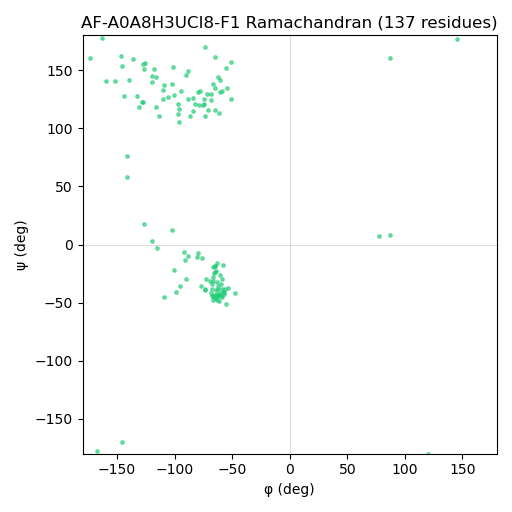
ATOM 857 O O . THR A 1 109 ? 17.846 0.570 -15.244 1.00 85.06 109 THR A O 1
ATOM 860 N N . THR A 1 110 ? 19.705 -0.373 -14.408 1.00 88.12 110 THR A N 1
ATOM 861 C CA . THR A 1 110 ? 19.485 -1.698 -15.004 1.00 88.12 110 THR A CA 1
ATOM 862 C C . THR A 1 110 ? 18.243 -2.383 -14.427 1.00 88.12 110 THR A C 1
ATOM 864 O O . T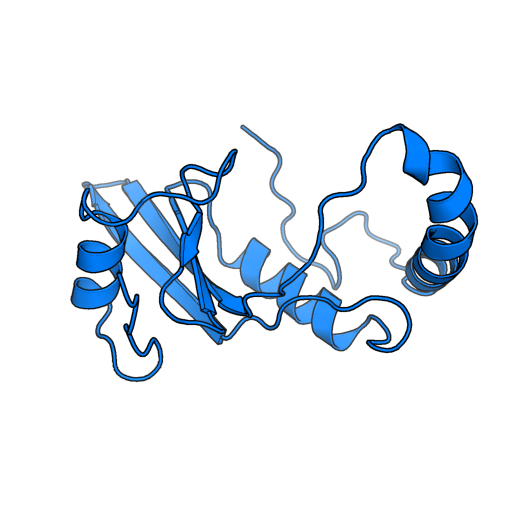HR A 1 110 ? 17.522 -3.057 -15.161 1.00 88.12 110 THR A O 1
ATOM 867 N N . ILE A 1 111 ? 17.944 -2.162 -13.141 1.00 88.12 111 ILE A N 1
ATOM 868 C CA . ILE A 1 111 ? 16.748 -2.690 -12.461 1.00 88.12 111 ILE A CA 1
ATOM 869 C C . ILE A 1 111 ? 15.478 -1.943 -12.900 1.00 88.12 111 ILE A C 1
ATOM 871 O O . ILE A 1 111 ? 14.434 -2.557 -13.111 1.00 88.12 111 ILE A O 1
ATOM 875 N N . LEU A 1 112 ? 15.551 -0.622 -13.076 1.00 91.12 112 LEU A N 1
ATOM 876 C CA . LEU A 1 112 ? 14.407 0.221 -13.430 1.00 91.12 112 LEU A CA 1
ATOM 877 C C . LEU A 1 112 ? 13.970 0.038 -14.888 1.00 91.12 112 LEU A C 1
ATOM 879 O O . LEU A 1 112 ? 12.786 0.179 -15.194 1.00 91.12 112 LEU A O 1
ATOM 883 N N . LEU A 1 113 ? 14.892 -0.293 -15.797 1.00 92.12 113 LEU A N 1
ATOM 884 C CA . LEU A 1 113 ? 14.591 -0.442 -17.224 1.00 92.12 113 LEU A CA 1
ATOM 885 C C . LEU A 1 113 ? 13.459 -1.455 -17.509 1.00 92.12 113 LEU A C 1
ATOM 887 O O . LEU A 1 113 ? 12.516 -1.092 -18.219 1.00 92.12 113 LEU A O 1
ATOM 891 N N . PRO A 1 114 ? 13.485 -2.695 -16.980 1.00 92.94 114 PRO A N 1
ATOM 892 C CA . PRO A 1 114 ? 12.362 -3.628 -17.083 1.00 92.94 114 PRO A CA 1
ATOM 893 C C . PRO A 1 114 ? 11.033 -3.087 -16.533 1.00 92.94 114 PRO A C 1
ATOM 895 O O . PRO A 1 114 ? 9.992 -3.313 -17.148 1.00 92.94 114 PRO A O 1
ATOM 898 N N . ILE A 1 115 ? 11.060 -2.341 -15.424 1.00 93.06 115 ILE A N 1
ATOM 899 C CA . ILE A 1 115 ? 9.860 -1.760 -14.795 1.00 93.06 115 ILE A CA 1
ATOM 900 C C . ILE A 1 115 ? 9.241 -0.704 -15.715 1.00 93.06 115 ILE A C 1
ATOM 902 O O . ILE A 1 115 ? 8.052 -0.751 -16.026 1.00 93.06 115 ILE A O 1
ATOM 906 N N . LEU A 1 116 ? 10.065 0.206 -16.241 1.00 92.94 116 LEU A N 1
ATOM 907 C CA . LEU A 1 116 ? 9.622 1.233 -17.185 1.00 92.94 116 LEU A CA 1
ATOM 908 C C . LEU A 1 116 ? 9.068 0.624 -18.479 1.00 92.94 116 LEU A C 1
ATOM 910 O O . LEU A 1 116 ? 8.105 1.146 -19.043 1.00 92.94 116 LEU A O 1
ATOM 914 N N . LYS A 1 117 ? 9.640 -0.493 -18.951 1.00 93.25 117 LYS A N 1
ATOM 915 C CA . LYS A 1 117 ? 9.099 -1.235 -20.100 1.00 93.25 117 LYS A CA 1
ATOM 916 C C . LYS A 1 117 ? 7.695 -1.771 -19.820 1.00 93.25 117 LYS A C 1
ATOM 918 O O . LYS A 1 117 ? 6.868 -1.707 -20.722 1.00 93.25 117 LYS A O 1
ATOM 923 N N . GLN A 1 118 ? 7.406 -2.236 -18.604 1.00 91.25 118 GLN A N 1
ATOM 924 C CA . GLN A 1 118 ? 6.049 -2.655 -18.234 1.00 91.25 118 GLN A CA 1
ATOM 925 C C . GLN A 1 118 ? 5.077 -1.496 -18.152 1.00 91.25 118 GLN A C 1
ATOM 927 O O . GLN A 1 118 ? 3.964 -1.600 -18.647 1.00 91.25 118 GLN A O 1
ATOM 932 N N . PHE A 1 119 ? 5.483 -0.362 -17.587 1.00 88.38 119 PHE A N 1
ATOM 933 C CA . PHE A 1 119 ? 4.583 0.789 -17.517 1.00 88.38 119 PHE A CA 1
ATOM 934 C C . PHE A 1 119 ? 4.142 1.241 -18.914 1.00 88.38 119 PHE A C 1
ATOM 936 O O . PHE A 1 119 ? 2.987 1.607 -19.102 1.00 88.38 119 PHE A O 1
ATOM 943 N N . ARG A 1 120 ? 5.013 1.114 -19.925 1.00 90.06 120 ARG A N 1
ATOM 944 C CA . ARG A 1 120 ? 4.668 1.399 -21.329 1.00 90.06 120 ARG A CA 1
ATOM 945 C C . ARG A 1 120 ? 3.618 0.464 -21.932 1.00 90.06 120 ARG A C 1
ATOM 947 O O . ARG A 1 120 ? 2.990 0.851 -22.916 1.00 90.06 120 ARG A O 1
ATOM 954 N N . THR A 1 121 ? 3.438 -0.749 -21.405 1.00 89.12 121 THR A N 1
ATOM 955 C CA . THR A 1 121 ? 2.407 -1.676 -21.907 1.00 89.12 121 THR A CA 1
ATOM 956 C C . THR A 1 121 ? 1.021 -1.357 -21.358 1.00 89.12 121 THR A C 1
ATOM 958 O O . THR A 1 121 ? 0.039 -1.918 -21.832 1.00 89.12 121 THR A O 1
ATOM 961 N N . ILE A 1 122 ? 0.928 -0.474 -20.364 1.00 86.75 122 ILE A N 1
ATOM 962 C CA . ILE A 1 122 ? -0.333 -0.049 -19.770 1.00 86.75 122 ILE A CA 1
ATOM 963 C C . ILE A 1 122 ? -0.755 1.253 -20.450 1.00 86.75 122 ILE A C 1
ATOM 965 O O . ILE A 1 122 ? -0.172 2.308 -20.212 1.00 86.75 122 ILE A O 1
ATOM 969 N N . GLN A 1 123 ? -1.757 1.167 -21.321 1.00 85.88 123 GLN A N 1
ATOM 970 C CA . GLN A 1 123 ? -2.230 2.288 -22.132 1.00 85.88 123 GLN A CA 1
ATOM 971 C C . GLN A 1 123 ? -3.672 2.650 -21.767 1.00 85.88 123 GLN A C 1
ATOM 973 O O . GLN A 1 123 ? -4.480 1.781 -21.444 1.00 85.88 123 GLN A O 1
ATOM 978 N N . SER A 1 124 ? -3.971 3.946 -21.802 1.00 83.12 124 SER A N 1
ATOM 979 C CA . SER A 1 124 ? -5.300 4.519 -21.591 1.00 83.12 124 SER A CA 1
ATOM 980 C C . SER A 1 124 ? -5.384 5.825 -22.369 1.00 83.12 124 SER A C 1
ATOM 982 O O . SER A 1 124 ? -4.435 6.610 -22.351 1.00 83.12 124 SER A O 1
ATOM 984 N N . ASP A 1 125 ? -6.532 6.085 -22.986 1.00 84.19 125 ASP A N 1
ATOM 985 C CA . ASP A 1 125 ? -6.808 7.359 -23.658 1.00 84.19 125 ASP A CA 1
ATOM 986 C C . ASP A 1 125 ? -7.219 8.464 -22.666 1.00 84.19 125 ASP A C 1
ATOM 988 O O . ASP A 1 125 ? -7.349 9.631 -23.033 1.00 84.19 125 ASP A O 1
ATOM 992 N N . ILE A 1 126 ? -7.418 8.109 -21.391 1.00 79.19 126 ILE A N 1
ATOM 993 C CA . ILE A 1 126 ? -7.825 9.022 -20.321 1.00 79.19 126 ILE A CA 1
ATOM 994 C C . ILE A 1 126 ? -6.707 9.089 -19.269 1.00 79.19 126 ILE A C 1
ATOM 996 O O . ILE A 1 126 ? -6.424 8.066 -18.631 1.00 79.19 126 ILE A O 1
ATOM 1000 N N . PRO A 1 127 ? -6.097 10.271 -19.039 1.00 78.25 127 PRO A N 1
ATOM 1001 C CA . PRO A 1 127 ? -5.182 10.490 -17.923 1.00 78.25 127 PRO A CA 1
ATOM 1002 C C . PRO A 1 127 ? -5.915 10.272 -16.599 1.00 78.25 127 PRO A C 1
ATOM 1004 O O . PRO A 1 127 ? -6.845 11.002 -16.257 1.00 78.25 127 PRO A O 1
ATOM 1007 N N . SER A 1 128 ? -5.535 9.229 -15.871 1.00 80.69 128 SER A N 1
ATOM 1008 C CA . SER A 1 128 ? -6.243 8.799 -14.671 1.00 80.69 128 SER A CA 1
ATOM 1009 C C . SER A 1 128 ? -5.360 7.875 -13.834 1.00 80.69 128 SER A C 1
ATOM 1011 O O . SER A 1 128 ? -4.226 7.551 -14.192 1.00 80.69 128 SER A O 1
ATOM 1013 N N . ALA A 1 129 ? -5.904 7.463 -12.699 1.00 82.19 129 ALA A N 1
ATOM 1014 C CA . ALA A 1 129 ? -5.412 6.365 -11.905 1.00 82.19 129 ALA A CA 1
ATOM 1015 C C . ALA A 1 129 ? -5.194 5.075 -12.724 1.00 82.19 129 ALA A C 1
ATOM 1017 O O . ALA A 1 129 ? -5.808 4.851 -13.772 1.00 82.19 129 ALA A O 1
ATOM 1018 N N . LEU A 1 130 ? -4.328 4.197 -12.215 1.00 80.38 130 LEU A N 1
ATOM 1019 C CA . LEU A 1 130 ? -4.027 2.922 -12.855 1.00 80.38 130 LEU A CA 1
ATOM 1020 C C . LEU A 1 130 ? -5.268 2.013 -12.875 1.00 80.38 130 LEU A C 1
ATOM 1022 O O . LEU A 1 130 ? -5.737 1.573 -11.827 1.00 80.38 130 LEU A O 1
ATOM 1026 N N . GLY A 1 131 ? -5.766 1.703 -14.075 1.00 69.50 131 GLY A N 1
ATOM 1027 C CA . GLY A 1 131 ? -7.019 0.959 -14.266 1.00 69.50 131 GLY A CA 1
ATOM 1028 C C . GLY A 1 131 ? -8.280 1.834 -14.303 1.00 69.50 131 GLY A C 1
ATOM 1029 O O . GLY A 1 131 ? -9.380 1.289 -14.345 1.00 69.50 131 GLY A O 1
ATOM 1030 N N . GLY A 1 132 ? -8.123 3.163 -14.331 1.00 74.25 132 GLY A N 1
ATOM 1031 C CA . GLY A 1 132 ? -9.210 4.140 -14.278 1.00 74.25 132 GLY A CA 1
ATOM 1032 C C . GLY A 1 132 ? -9.605 4.509 -12.844 1.00 74.25 132 GLY A C 1
ATOM 1033 O O . GLY A 1 132 ? -9.301 3.792 -11.896 1.00 74.25 132 GLY A O 1
ATOM 1034 N N . GLY A 1 133 ? -10.281 5.649 -12.679 1.00 77.56 133 GLY A N 1
ATOM 1035 C CA . GLY A 1 133 ? -10.808 6.110 -11.390 1.00 77.56 133 GLY A CA 1
ATOM 1036 C C . GLY A 1 133 ? -10.262 7.467 -10.927 1.00 77.56 133 GLY A C 1
ATOM 1037 O O . GLY A 1 133 ? -9.482 8.122 -11.626 1.00 77.56 133 GLY A O 1
ATOM 1038 N N . PRO A 1 134 ? -10.699 7.952 -9.756 1.00 81.19 134 PRO A N 1
ATOM 1039 C CA . PRO A 1 134 ? -10.246 9.235 -9.247 1.00 81.19 134 PRO A CA 1
ATOM 1040 C C . PRO A 1 134 ? -8.765 9.174 -8.852 1.00 81.19 134 PRO A C 1
ATOM 1042 O O . PRO A 1 134 ? -8.336 8.310 -8.089 1.00 81.19 134 PRO A O 1
ATOM 1045 N N . ALA A 1 135 ? -7.988 10.134 -9.349 1.00 77.94 135 ALA A N 1
ATOM 1046 C CA . ALA A 1 135 ? -6.643 10.412 -8.870 1.00 77.94 135 ALA A CA 1
ATOM 1047 C C . ALA A 1 135 ? -6.703 11.623 -7.935 1.00 77.94 135 ALA A C 1
ATOM 1049 O O . ALA A 1 135 ? -7.272 12.659 -8.283 1.00 77.94 135 ALA A O 1
ATOM 1050 N N . TYR A 1 136 ? -6.128 11.489 -6.744 1.00 75.88 136 TYR A N 1
ATOM 1051 C CA . TYR A 1 136 ? -6.059 12.568 -5.765 1.00 75.88 136 TYR A CA 1
ATOM 1052 C C . TYR A 1 136 ? -4.615 13.047 -5.646 1.00 75.88 136 TYR A C 1
ATOM 1054 O O . TYR A 1 136 ? -3.696 12.233 -5.559 1.00 75.88 136 TYR A O 1
ATOM 1062 N N . GLY A 1 137 ? -4.421 14.365 -5.68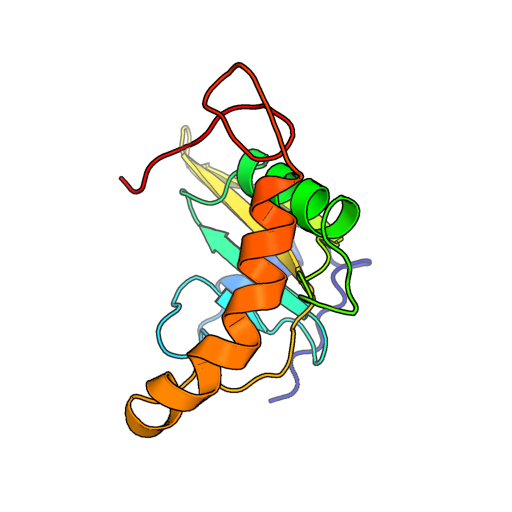0 1.00 64.25 137 GLY A N 1
ATOM 1063 C CA . GLY A 1 137 ? -3.121 14.976 -5.424 1.00 64.25 137 GLY A CA 1
ATOM 1064 C C . GLY A 1 137 ? -2.748 14.936 -3.942 1.00 64.25 137 GLY A C 1
ATOM 1065 O O . GLY A 1 137 ? -3.576 14.623 -3.084 1.00 64.25 137 GLY A O 1
ATOM 1066 N N . ILE A 1 138 ? -1.494 15.279 -3.655 1.00 55.66 138 ILE A N 1
ATOM 1067 C CA . ILE A 1 138 ? -1.048 15.604 -2.298 1.00 55.66 138 ILE A CA 1
ATOM 1068 C C . ILE A 1 138 ? -1.601 17.003 -1.990 1.00 55.66 138 ILE A C 1
ATOM 1070 O O . ILE A 1 138 ? -1.324 17.933 -2.749 1.00 55.66 138 ILE A O 1
ATOM 1074 N N . PHE A 1 139 ? -2.415 17.122 -0.941 1.00 44.41 139 PHE A N 1
ATOM 1075 C CA . PHE A 1 139 ? -2.913 18.399 -0.421 1.00 44.41 139 PHE A CA 1
ATOM 1076 C C . PHE A 1 139 ? -2.091 18.822 0.793 1.00 44.41 139 PHE A C 1
ATOM 1078 O O . PHE A 1 139 ? -1.721 17.916 1.577 1.00 44.41 139 PHE A O 1
#

Nearest PDB structures (foldseek):
  3g2f-assembly2_B  TM=5.528E-01  e=2.475E-02  Homo sapiens
  8gmc-assembly2_B  TM=4.317E-01  e=7.195E-02  Homo sapiens
  7rj7-assembly1_A  TM=4.556E-01  e=1.964E-01  Mus musculus
  7rj8-assembly1_A  TM=4.199E-01  e=1.845E-01  Mus musculus
  5ikw-assembly1_A  TM=4.341E-01  e=2.525E-01  Homo sapiens

Solvent-accessible surface area (backbone atoms only — not comparable to full-atom values): 8512 Å² total; per-residue (Å²): 134,86,48,78,56,59,76,89,78,49,49,72,63,57,52,50,52,57,70,68,36,82,87,58,66,42,43,90,96,34,84,45,29,34,66,30,33,92,54,29,29,40,38,46,35,71,84,42,50,70,57,58,52,51,32,41,43,38,47,44,72,73,47,58,64,93,71,49,77,58,55,52,63,76,47,76,51,76,45,78,79,51,98,92,40,53,28,18,39,40,31,29,44,46,77,90,79,76,82,88,51,83,91,46,52,74,65,44,50,71,61,46,50,62,46,55,57,52,55,70,72,64,79,72,98,62,97,58,32,59,91,57,60,76,70,78,79,94,127

Secondary structure (DSSP, 8-state):
------TTT--HHHHHHHHH-TTSPPBTTBTTEEESSSSEEEEEETT--HHHHHHHHHHHHHS-TTT-PPPPEEEEEEEE-SSS-EEEEEEEE-----PPPGGGHHHHHHHHHHHHHHHTT---SS--STTSS------

Mean predicted aligned error: 5.77 Å

pLDDT: mean 87.61, std 9.31, range [44.41, 97.5]

Foldseek 3Di:
DFQAADPVPDDPVRVVCVQPDPVFQADVPQRQWTDNHPWKIKGKDQPDDVLVLVLLCLVCVQDDVVLPHGWHWDDKDWDDPDPPTIMIITMTTDDDDDDDDPVCVVVCVVSCVSVVVSVVVQDDPDPAGRVHDHDDDDD

Organism: Venturia inaequalis (NCBI:txid5025)

Radius of gyration: 16.89 Å; Cα contacts (8 Å, |Δi|>4): 173; chains: 1; bounding box: 45×30×46 Å